Protein AF-A0A834XDP0-F1 (afdb_monomer_lite)

Secondary structure (DSSP, 8-state):
------------------TT-----------TTTS-TTT-TTSSS---SS--HHHHHHHHHHHHHTT----SSS-EEEE-S--SGGGTHHHHHHHHHHHTTSS-EEEE----

Organism: NCBI:txid362788

Radius of gyration: 22.38 Å; chains: 1; bounding box: 66×44×53 Å

pLDDT: mean 76.08, std 19.33, range [33.53, 93.62]

Sequence (112 aa):
MGIGVGLLKVDLLKYECKCDALVGITNNGIDVSEWDPSSDEHIACHYSADDLAGKVQCKISLQKELGLPIRPDCPLIGFFGRLDYQKGIDLIRLAVPELLEDDVQFVRNRVW

Structure (mmCIF, N/CA/C/O backbone):
data_AF-A0A834XDP0-F1
#
_entry.id   AF-A0A834XDP0-F1
#
loop_
_atom_site.group_PDB
_atom_site.id
_atom_site.type_symbol
_atom_site.label_atom_id
_atom_site.label_alt_id
_atom_site.label_comp_id
_atom_site.label_asym_id
_atom_site.label_entity_id
_atom_site.label_seq_id
_atom_site.pdbx_PDB_ins_code
_atom_site.Cartn_x
_atom_site.Cartn_y
_atom_site.Cartn_z
_atom_site.occupancy
_atom_site.B_iso_or_equiv
_atom_site.auth_seq_id
_atom_site.auth_comp_id
_atom_site.auth_asym_id
_atom_site.auth_atom_id
_atom_site.pdbx_PDB_model_num
ATOM 1 N N . MET A 1 1 ? 51.626 -26.465 -7.623 1.00 38.31 1 MET A N 1
ATOM 2 C CA . MET A 1 1 ? 51.934 -25.021 -7.566 1.00 38.31 1 MET A CA 1
ATOM 3 C C . MET A 1 1 ? 51.688 -24.463 -8.958 1.00 38.31 1 MET A C 1
ATOM 5 O O . MET A 1 1 ? 52.380 -24.867 -9.877 1.00 38.31 1 MET A O 1
ATOM 9 N N . GLY A 1 2 ? 50.622 -23.680 -9.129 1.00 37.69 2 GLY A N 1
ATOM 10 C CA . GLY A 1 2 ? 50.137 -23.220 -10.435 1.00 37.69 2 GLY A CA 1
ATOM 11 C C . GLY A 1 2 ? 48.612 -23.151 -10.440 1.00 37.69 2 GLY A C 1
ATOM 12 O O . GLY A 1 2 ? 47.942 -24.073 -10.882 1.00 37.69 2 GLY A O 1
ATOM 13 N N . ILE A 1 3 ? 48.087 -22.092 -9.833 1.00 34.88 3 ILE A N 1
ATOM 14 C CA . ILE A 1 3 ? 46.667 -21.744 -9.742 1.00 34.88 3 ILE A CA 1
ATOM 15 C C . ILE A 1 3 ? 46.105 -21.443 -11.139 1.00 34.88 3 ILE A C 1
ATOM 17 O O . ILE A 1 3 ? 46.554 -20.516 -11.808 1.00 34.88 3 ILE A O 1
ATOM 21 N N . GLY A 1 4 ? 45.129 -22.239 -11.579 1.00 34.41 4 GLY A N 1
ATOM 22 C CA . GLY A 1 4 ? 44.341 -21.967 -12.777 1.00 34.41 4 GLY A CA 1
ATOM 23 C C . GLY A 1 4 ? 43.313 -20.883 -12.479 1.00 34.41 4 GLY A C 1
ATOM 24 O O . GLY A 1 4 ? 42.347 -21.127 -11.762 1.00 34.41 4 GLY A O 1
ATOM 25 N N . VAL A 1 5 ? 43.520 -19.683 -13.019 1.00 36.78 5 VAL A N 1
ATOM 26 C CA . VAL A 1 5 ? 42.523 -18.609 -12.979 1.00 36.78 5 VAL A CA 1
ATOM 27 C C . VAL A 1 5 ? 41.655 -18.754 -14.226 1.00 36.78 5 VAL A C 1
ATOM 29 O O . VAL A 1 5 ? 41.986 -18.255 -15.300 1.00 36.78 5 VAL A O 1
ATOM 32 N N . GLY A 1 6 ? 40.567 -19.512 -14.099 1.00 33.53 6 GLY A N 1
ATOM 33 C CA . GLY A 1 6 ? 39.512 -19.550 -15.104 1.00 33.53 6 GLY A CA 1
ATOM 34 C C . GLY A 1 6 ? 38.768 -18.219 -15.097 1.00 33.53 6 GLY A C 1
ATOM 35 O O . GLY A 1 6 ? 37.987 -17.957 -14.187 1.00 33.53 6 GLY A O 1
ATOM 36 N N . LEU A 1 7 ? 39.010 -17.370 -16.098 1.00 34.66 7 LEU A N 1
ATOM 37 C CA . LEU A 1 7 ? 38.124 -16.247 -16.391 1.00 34.66 7 LEU A CA 1
ATOM 38 C C . LEU A 1 7 ? 36.788 -16.815 -16.884 1.00 34.66 7 LEU A C 1
ATOM 40 O O . LEU A 1 7 ? 36.650 -17.192 -18.048 1.00 34.66 7 LEU A O 1
ATOM 44 N N . LEU A 1 8 ? 35.803 -16.880 -15.988 1.00 34.50 8 LEU A N 1
ATOM 45 C CA . LEU A 1 8 ? 34.401 -17.000 -16.365 1.00 34.50 8 LEU A CA 1
ATOM 46 C C . LEU A 1 8 ? 34.043 -15.745 -17.169 1.00 34.50 8 LEU A C 1
ATOM 48 O O . LEU A 1 8 ? 33.957 -14.641 -16.631 1.00 34.50 8 LEU A O 1
ATOM 52 N N . LYS A 1 9 ? 33.898 -15.917 -18.486 1.00 34.91 9 LYS A N 1
ATOM 53 C CA . LYS A 1 9 ? 33.264 -14.940 -19.370 1.00 34.91 9 LYS A CA 1
ATOM 54 C C . LYS A 1 9 ? 31.865 -14.669 -18.824 1.00 34.91 9 LYS A C 1
ATOM 56 O O . LYS A 1 9 ? 30.991 -15.524 -18.898 1.00 34.91 9 LYS A O 1
ATOM 61 N N . VAL A 1 10 ? 31.670 -13.477 -18.274 1.00 39.34 10 VAL A N 1
ATOM 62 C CA . VAL A 1 10 ? 30.346 -12.873 -18.184 1.00 39.34 10 VAL A CA 1
ATOM 63 C C . VAL A 1 10 ? 29.948 -12.599 -19.629 1.00 39.34 10 VAL A C 1
ATOM 65 O O . VAL A 1 10 ? 30.511 -11.703 -20.262 1.00 39.34 10 VAL A O 1
ATOM 68 N N . ASP A 1 11 ? 29.054 -13.417 -20.180 1.00 34.59 11 ASP A N 1
ATOM 69 C CA . ASP A 1 11 ? 28.407 -13.129 -21.456 1.00 34.59 11 ASP A CA 1
ATOM 70 C C . ASP A 1 11 ? 27.546 -11.875 -21.264 1.00 34.59 11 ASP A C 1
ATOM 72 O O . ASP A 1 11 ? 26.368 -11.927 -20.916 1.00 34.59 11 ASP A O 1
ATOM 76 N N . LEU A 1 12 ? 28.175 -10.709 -21.452 1.00 39.75 12 LEU A N 1
ATOM 77 C CA . LEU A 1 12 ? 27.467 -9.477 -21.750 1.00 39.75 12 LEU A CA 1
ATOM 78 C C . LEU A 1 12 ? 26.656 -9.745 -23.016 1.00 39.75 12 LEU A C 1
ATOM 80 O O . LEU A 1 12 ? 27.225 -9.920 -24.096 1.00 39.75 12 LEU A O 1
ATOM 84 N N . LEU A 1 13 ? 25.333 -9.766 -22.861 1.00 40.66 13 LEU A N 1
ATOM 85 C CA . LEU A 1 13 ? 24.364 -9.694 -23.946 1.00 40.66 13 LEU A CA 1
ATOM 86 C C . LEU A 1 13 ? 24.798 -8.589 -24.917 1.00 40.66 13 LEU A C 1
ATOM 88 O O . LEU A 1 13 ? 24.638 -7.397 -24.652 1.00 40.66 13 LEU A O 1
ATOM 92 N N . LYS A 1 14 ? 25.388 -8.992 -26.044 1.00 40.19 14 LYS A N 1
ATOM 93 C CA . LYS A 1 14 ? 25.649 -8.105 -27.171 1.00 40.19 14 LYS A CA 1
ATOM 94 C C . LYS A 1 14 ? 24.304 -7.780 -27.799 1.00 40.19 14 LYS A C 1
ATOM 96 O O . LYS A 1 14 ? 23.763 -8.567 -28.568 1.00 40.19 14 LYS A O 1
ATOM 101 N N . TYR A 1 15 ? 23.764 -6.625 -27.443 1.00 43.47 15 TYR A N 1
ATOM 102 C CA . TYR A 1 15 ? 22.636 -6.043 -28.147 1.00 43.47 15 TYR A CA 1
ATOM 103 C C . TYR A 1 15 ? 23.173 -5.409 -29.438 1.00 43.47 15 TYR A C 1
ATOM 105 O O . TYR A 1 15 ? 23.735 -4.315 -29.421 1.00 43.47 15 TYR A O 1
ATOM 113 N N . GLU A 1 16 ? 23.071 -6.122 -30.560 1.00 44.78 16 GLU A N 1
ATOM 114 C CA . GLU A 1 16 ? 23.253 -5.511 -31.877 1.00 44.78 16 GLU A CA 1
ATOM 115 C C . GLU A 1 16 ? 22.044 -4.612 -32.157 1.00 44.78 16 GLU A C 1
ATOM 117 O O . GLU A 1 16 ? 20.931 -5.077 -32.402 1.00 44.78 16 GLU A O 1
ATOM 122 N N . CYS A 1 17 ? 22.257 -3.298 -32.079 1.00 40.12 17 CYS A N 1
ATOM 123 C CA . CYS A 1 17 ? 21.252 -2.300 -32.418 1.00 40.12 17 CYS A CA 1
ATOM 124 C C . CYS A 1 17 ? 21.100 -2.245 -33.945 1.00 40.12 17 CYS A C 1
ATOM 126 O O . CYS A 1 17 ? 21.850 -1.555 -34.637 1.00 40.12 17 CYS A O 1
ATOM 128 N N . LYS A 1 18 ? 20.142 -3.009 -34.478 1.00 44.69 18 LYS A N 1
ATOM 129 C CA . LYS A 1 18 ? 19.647 -2.827 -35.844 1.00 44.69 18 LYS A CA 1
ATOM 130 C C . LYS A 1 18 ? 18.656 -1.662 -35.813 1.00 44.69 18 LYS A C 1
ATOM 132 O O . LYS A 1 18 ? 17.683 -1.701 -35.062 1.00 44.69 18 LYS A O 1
ATOM 137 N N . CYS A 1 19 ? 18.961 -0.612 -36.569 1.00 56.28 19 CYS A N 1
ATOM 138 C CA . CYS A 1 19 ? 18.189 0.625 -36.641 1.00 56.28 19 CYS A CA 1
ATOM 139 C C . CYS A 1 19 ? 16.694 0.323 -36.893 1.00 56.28 19 CYS A C 1
ATOM 141 O O . CYS A 1 19 ? 16.384 -0.462 -37.786 1.00 56.28 19 CYS A O 1
ATOM 143 N N . ASP A 1 20 ? 15.822 0.935 -36.081 1.00 56.28 20 ASP A N 1
ATOM 144 C CA . ASP A 1 20 ? 14.340 0.949 -36.114 1.00 56.28 20 ASP A CA 1
ATOM 145 C C . ASP A 1 20 ? 13.541 -0.039 -35.237 1.00 56.28 20 ASP A C 1
ATOM 147 O O . ASP A 1 20 ? 12.312 -0.024 -35.283 1.00 56.28 20 ASP A O 1
ATOM 151 N N . ALA A 1 21 ? 14.164 -0.819 -34.347 1.00 62.81 21 ALA A N 1
ATOM 152 C CA . ALA A 1 21 ? 13.417 -1.614 -33.360 1.00 62.81 21 ALA A CA 1
ATOM 153 C C . ALA A 1 21 ? 13.592 -1.077 -31.928 1.00 62.81 21 ALA A C 1
ATOM 155 O O . ALA A 1 21 ? 14.515 -1.460 -31.208 1.00 62.81 21 ALA A O 1
ATOM 156 N N . LEU A 1 22 ? 12.676 -0.203 -31.492 1.00 68.12 22 LEU A N 1
ATOM 157 C CA . LEU A 1 22 ? 12.476 0.083 -30.068 1.00 68.12 22 LEU A CA 1
ATOM 158 C C . LEU A 1 22 ? 11.889 -1.168 -29.404 1.00 68.12 22 LEU A C 1
ATOM 160 O O . LEU A 1 22 ? 10.747 -1.537 -29.669 1.00 68.12 22 LEU A O 1
ATOM 164 N N . VAL A 1 23 ? 12.658 -1.813 -28.529 1.00 70.81 23 VAL A N 1
ATOM 165 C CA . VAL A 1 23 ? 12.165 -2.901 -27.677 1.00 70.81 23 VAL A CA 1
ATOM 166 C C . VAL A 1 23 ? 12.098 -2.368 -26.253 1.00 70.81 23 VAL A C 1
ATOM 168 O O . VAL A 1 23 ? 13.114 -1.976 -25.680 1.00 70.81 23 VAL A O 1
ATOM 171 N N . GLY A 1 24 ? 10.891 -2.299 -25.696 1.00 69.38 24 GLY A N 1
ATOM 172 C CA . GLY A 1 24 ? 10.694 -1.915 -24.302 1.00 69.38 24 GLY A CA 1
ATOM 173 C C . GLY A 1 24 ? 11.266 -2.973 -23.359 1.00 69.38 24 GLY A C 1
ATOM 174 O O . GLY A 1 24 ? 11.198 -4.173 -23.635 1.00 69.38 24 GLY A O 1
ATOM 175 N N . ILE A 1 25 ? 11.805 -2.543 -22.218 1.00 70.19 25 ILE A N 1
ATOM 176 C CA . ILE A 1 25 ? 12.168 -3.465 -21.138 1.00 70.19 25 ILE A CA 1
ATOM 177 C C . ILE A 1 25 ? 10.865 -4.093 -20.638 1.00 70.19 25 ILE A C 1
ATOM 179 O O . ILE A 1 25 ? 10.080 -3.449 -19.951 1.00 70.19 25 ILE A O 1
ATOM 183 N N . THR A 1 26 ? 10.617 -5.339 -21.034 1.00 57.53 26 THR A N 1
ATOM 184 C CA . THR A 1 26 ? 9.335 -6.023 -20.792 1.00 57.53 26 THR A CA 1
ATOM 185 C C . THR A 1 26 ? 9.365 -6.854 -19.499 1.00 57.53 26 THR A C 1
ATOM 187 O O . THR A 1 26 ? 8.343 -7.382 -19.085 1.00 57.53 26 THR A O 1
ATOM 190 N N . ASN A 1 27 ? 10.523 -6.971 -18.832 1.00 49.41 27 ASN A N 1
ATOM 191 C CA . ASN A 1 27 ? 10.780 -8.077 -17.906 1.00 49.41 27 ASN A CA 1
ATOM 192 C C . ASN A 1 27 ? 11.416 -7.674 -16.565 1.00 49.41 27 ASN A C 1
ATOM 194 O O . ASN A 1 27 ? 12.403 -8.268 -16.138 1.00 49.41 27 ASN A O 1
ATOM 198 N N . ASN A 1 28 ? 10.824 -6.711 -15.860 1.00 63.09 28 ASN A N 1
ATOM 199 C CA . ASN A 1 28 ? 11.014 -6.649 -14.408 1.00 63.09 28 ASN A CA 1
ATOM 200 C C . ASN A 1 28 ? 10.009 -7.617 -13.771 1.00 63.09 28 ASN A C 1
ATOM 202 O O . ASN A 1 28 ? 8.956 -7.203 -13.294 1.00 63.09 28 ASN A O 1
ATOM 206 N N . GLY A 1 29 ? 10.297 -8.917 -13.864 1.00 69.81 29 GLY A N 1
ATOM 207 C CA . GLY A 1 29 ? 9.532 -9.935 -13.148 1.00 69.81 29 GLY A CA 1
ATOM 208 C C . GLY A 1 29 ? 9.712 -9.766 -11.639 1.00 69.81 29 GLY A C 1
ATOM 209 O O . GLY A 1 29 ? 10.783 -9.359 -11.187 1.00 69.81 29 GLY A O 1
ATOM 210 N N . ILE A 1 30 ? 8.666 -10.066 -10.876 1.00 81.56 30 ILE A N 1
ATOM 211 C CA . ILE A 1 30 ? 8.748 -10.221 -9.421 1.00 81.56 30 ILE A CA 1
ATOM 212 C C . ILE A 1 30 ? 8.870 -11.706 -9.086 1.00 81.56 30 ILE A C 1
ATOM 214 O O . ILE A 1 30 ? 8.341 -12.550 -9.815 1.00 81.56 30 ILE A O 1
ATOM 218 N N . ASP A 1 31 ? 9.568 -12.025 -8.001 1.00 84.62 31 ASP A N 1
ATOM 219 C CA . ASP A 1 31 ? 9.603 -13.390 -7.491 1.00 84.62 31 ASP A CA 1
ATOM 220 C C . ASP A 1 31 ? 8.276 -13.694 -6.788 1.00 84.62 31 ASP A C 1
ATOM 222 O O . ASP A 1 31 ? 8.000 -13.206 -5.698 1.00 84.62 31 ASP A O 1
ATOM 226 N N . VAL A 1 32 ? 7.427 -14.490 -7.429 1.00 83.25 32 VAL A N 1
ATOM 227 C CA . VAL A 1 32 ? 6.115 -14.856 -6.880 1.00 83.25 32 VAL A CA 1
ATOM 228 C C . VAL A 1 32 ? 6.204 -15.801 -5.686 1.00 83.25 32 VAL A C 1
ATOM 230 O O . VAL A 1 32 ? 5.209 -15.962 -5.000 1.00 83.25 32 VAL A O 1
ATOM 233 N N . SER A 1 33 ? 7.352 -16.439 -5.442 1.00 82.75 33 SER A N 1
ATOM 234 C CA . SER A 1 33 ? 7.544 -17.270 -4.249 1.00 82.75 33 SER A CA 1
ATOM 235 C C . SER A 1 33 ? 7.877 -16.432 -3.017 1.00 82.75 33 SER A C 1
ATOM 237 O O . SER A 1 33 ? 7.480 -16.784 -1.911 1.00 82.75 33 SER A O 1
ATOM 239 N N . GLU A 1 34 ? 8.562 -15.306 -3.219 1.00 84.50 34 GLU A N 1
ATOM 240 C CA . GLU A 1 34 ? 8.844 -14.328 -2.167 1.00 84.50 34 GLU A CA 1
ATOM 241 C C . GLU A 1 34 ? 7.641 -13.401 -1.931 1.00 84.50 34 GLU A C 1
ATOM 243 O O . GLU A 1 34 ? 7.317 -13.080 -0.793 1.00 84.50 34 GLU A O 1
ATOM 248 N N . TRP A 1 35 ? 6.944 -12.997 -2.998 1.00 82.94 35 TRP A N 1
ATOM 249 C CA . TRP A 1 35 ? 5.849 -12.024 -2.956 1.00 82.94 35 TRP A CA 1
ATOM 250 C C . TRP A 1 35 ? 4.468 -12.685 -3.097 1.00 82.94 35 TRP A C 1
ATOM 252 O O . TRP A 1 35 ? 3.677 -12.294 -3.960 1.00 82.94 35 TRP A O 1
ATOM 262 N N . ASP A 1 36 ? 4.172 -13.673 -2.244 1.00 88.25 36 ASP A N 1
ATOM 263 C CA . ASP A 1 36 ? 2.862 -14.340 -2.183 1.00 88.25 36 ASP A CA 1
ATOM 264 C C . ASP A 1 36 ? 2.107 -14.039 -0.873 1.00 88.25 36 ASP A C 1
ATOM 266 O O . ASP A 1 36 ? 2.427 -14.614 0.168 1.00 88.25 36 ASP A O 1
ATOM 270 N N . PRO A 1 37 ? 1.027 -13.235 -0.907 1.00 89.44 37 PRO A N 1
ATOM 271 C CA . PRO A 1 37 ? 0.198 -12.962 0.267 1.00 89.44 37 PRO A CA 1
ATOM 272 C C . PRO A 1 37 ? -0.443 -14.194 0.919 1.00 89.44 37 PRO A C 1
ATOM 274 O O . PRO A 1 37 ? -0.971 -14.092 2.028 1.00 89.44 37 PRO A O 1
ATOM 277 N N . SER A 1 38 ? -0.455 -15.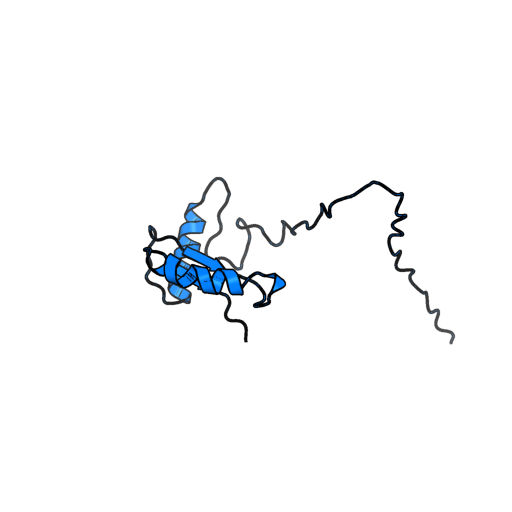341 0.238 1.00 90.12 38 SER A N 1
ATOM 278 C CA . SER A 1 38 ? -1.003 -16.587 0.767 1.00 90.12 38 SER A CA 1
ATOM 279 C C . SER A 1 38 ? -0.027 -17.340 1.680 1.00 90.12 38 SER A C 1
ATOM 281 O O . SER A 1 38 ? -0.467 -18.165 2.487 1.00 90.12 38 SER A O 1
ATOM 283 N N . SER A 1 39 ? 1.273 -17.041 1.592 1.00 88.69 39 SER A N 1
ATOM 284 C CA . SER A 1 39 ? 2.341 -17.702 2.353 1.00 88.69 39 SER A CA 1
ATOM 285 C C . SER A 1 39 ? 3.376 -16.752 2.965 1.00 88.69 39 SER A C 1
ATOM 287 O O . SER A 1 39 ? 4.320 -17.225 3.589 1.00 88.69 39 SER A O 1
ATOM 289 N N . ASP A 1 40 ? 3.226 -15.441 2.781 1.00 90.50 40 ASP A N 1
ATOM 290 C CA . ASP A 1 40 ? 4.148 -14.423 3.287 1.00 90.50 40 ASP A CA 1
ATOM 291 C C . ASP A 1 40 ? 4.152 -14.377 4.829 1.00 90.50 40 ASP A C 1
ATOM 293 O O . ASP A 1 40 ? 3.159 -14.032 5.469 1.00 90.50 40 ASP A O 1
ATOM 297 N N . GLU A 1 41 ? 5.295 -14.706 5.436 1.00 89.81 41 GLU A N 1
ATOM 298 C CA . GLU A 1 41 ? 5.488 -14.706 6.893 1.00 89.81 41 GLU A CA 1
ATOM 299 C C . GLU A 1 41 ? 5.613 -13.290 7.491 1.00 89.81 41 GLU A C 1
ATOM 301 O O . GLU A 1 41 ? 5.558 -13.119 8.712 1.00 89.81 41 GLU A O 1
ATOM 306 N N . HIS A 1 42 ? 5.801 -12.259 6.662 1.00 88.75 42 HIS A N 1
ATOM 307 C CA . HIS A 1 42 ? 5.975 -10.873 7.099 1.00 88.75 42 HIS A CA 1
ATOM 308 C C . HIS A 1 42 ? 4.653 -10.123 7.289 1.00 88.75 42 HIS A C 1
ATOM 310 O O . HIS A 1 42 ? 4.648 -9.023 7.851 1.00 88.75 42 HIS A O 1
ATOM 316 N N . ILE A 1 43 ? 3.528 -10.691 6.851 1.00 90.56 43 ILE A N 1
ATOM 317 C CA . ILE A 1 43 ? 2.201 -10.098 7.029 1.00 90.56 43 ILE A CA 1
ATOM 318 C C . ILE A 1 43 ? 1.454 -10.741 8.198 1.00 90.56 43 ILE A C 1
ATOM 320 O O . ILE A 1 43 ? 1.594 -11.918 8.505 1.00 90.56 43 ILE A O 1
ATOM 324 N N . ALA A 1 44 ? 0.608 -9.953 8.861 1.00 90.69 44 ALA A N 1
ATOM 325 C CA . ALA A 1 44 ? -0.103 -10.412 10.054 1.00 90.69 44 ALA A CA 1
ATOM 326 C C . ALA A 1 44 ? -1.114 -11.540 9.772 1.0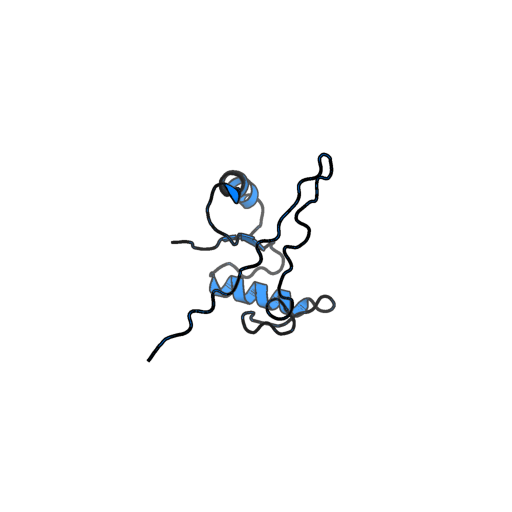0 90.69 44 ALA A C 1
ATOM 328 O O . ALA A 1 44 ? -1.412 -12.337 10.661 1.00 90.69 44 ALA A O 1
ATOM 329 N N . CYS A 1 45 ? -1.692 -11.573 8.569 1.00 92.25 45 CYS A N 1
ATOM 330 C CA . CYS A 1 45 ? -2.679 -12.558 8.140 1.00 92.25 45 CYS A CA 1
ATOM 331 C C . CYS A 1 45 ? -2.532 -12.828 6.644 1.00 92.25 45 CYS A C 1
ATOM 333 O O . CYS A 1 45 ? -2.444 -11.893 5.847 1.00 92.25 45 CYS A O 1
ATOM 335 N N . HIS A 1 46 ? -2.593 -14.097 6.261 1.00 93.62 46 HIS A N 1
ATOM 336 C CA . HIS A 1 46 ? -2.528 -14.485 4.860 1.00 93.62 46 HIS A CA 1
ATOM 337 C C . HIS A 1 46 ? -3.861 -14.191 4.166 1.00 93.62 46 HIS A C 1
ATOM 339 O O . HIS A 1 46 ? -4.927 -14.226 4.790 1.00 93.62 46 HIS A O 1
ATOM 345 N N . TYR A 1 47 ? -3.804 -13.877 2.877 1.00 93.12 47 TYR A N 1
ATOM 346 C CA . TYR A 1 47 ? -4.986 -13.618 2.059 1.00 93.12 47 TYR A CA 1
ATOM 347 C C . TYR A 1 47 ? -4.750 -14.040 0.610 1.00 93.12 47 TYR A C 1
ATOM 349 O O . TYR A 1 47 ? -3.623 -14.286 0.193 1.00 93.12 47 TYR A O 1
ATOM 357 N N . SER A 1 48 ? -5.824 -14.134 -0.166 1.00 91.25 48 SER A N 1
ATOM 358 C CA . SER A 1 48 ? -5.763 -14.511 -1.580 1.00 91.25 48 SER A CA 1
ATOM 359 C C . SER A 1 48 ? -6.625 -13.577 -2.427 1.00 91.25 48 SER A C 1
ATOM 361 O O . SER A 1 48 ? -7.310 -12.697 -1.903 1.00 91.25 48 SER A O 1
ATOM 363 N N . ALA A 1 49 ? -6.587 -13.742 -3.750 1.00 90.50 49 ALA A N 1
ATOM 364 C CA . ALA A 1 49 ? -7.460 -12.986 -4.647 1.00 90.50 49 ALA A CA 1
ATOM 365 C C . ALA A 1 49 ? -8.952 -13.289 -4.406 1.00 90.50 49 ALA A C 1
ATOM 367 O O . ALA A 1 49 ? -9.786 -12.404 -4.589 1.00 90.50 49 ALA A O 1
ATOM 368 N N . ASP A 1 50 ? -9.267 -14.509 -3.961 1.00 92.12 50 ASP A N 1
ATOM 369 C CA . ASP A 1 50 ? -10.634 -14.965 -3.697 1.00 92.12 50 ASP A CA 1
ATOM 370 C C . ASP A 1 50 ? -11.120 -14.607 -2.282 1.00 92.12 50 ASP A C 1
ATOM 372 O O . ASP A 1 50 ? -12.320 -14.430 -2.068 1.00 92.12 50 ASP A O 1
ATOM 376 N N . ASP A 1 51 ? -10.201 -14.458 -1.318 1.00 91.06 51 ASP A N 1
ATOM 377 C CA . ASP A 1 51 ? -10.511 -14.066 0.060 1.00 91.06 51 ASP A CA 1
ATOM 378 C C . ASP A 1 51 ? -9.623 -12.914 0.551 1.00 91.06 51 ASP A C 1
ATOM 380 O O . ASP A 1 51 ? -8.449 -13.085 0.889 1.00 91.06 51 ASP A O 1
ATOM 384 N N . LEU A 1 52 ? -10.231 -11.729 0.644 1.00 90.75 52 LEU A N 1
ATOM 385 C CA . LEU A 1 52 ? -9.597 -10.493 1.102 1.00 90.75 52 LEU A CA 1
ATOM 386 C C . LEU A 1 52 ? -9.785 -10.226 2.604 1.00 90.75 52 LEU A C 1
ATOM 388 O O . LEU A 1 52 ? -9.334 -9.184 3.089 1.00 90.75 52 LEU A O 1
ATOM 392 N N . ALA A 1 53 ? -10.421 -11.124 3.366 1.00 90.44 53 ALA A N 1
ATOM 393 C CA . ALA A 1 53 ? -10.634 -10.923 4.800 1.00 90.44 53 ALA A CA 1
ATOM 394 C C . ALA A 1 53 ? -9.306 -10.738 5.559 1.00 90.44 53 ALA A C 1
ATOM 396 O O . ALA A 1 53 ? -9.188 -9.843 6.403 1.00 90.44 53 ALA A O 1
ATOM 397 N N . GLY A 1 54 ? -8.273 -11.509 5.195 1.00 89.62 54 GLY A N 1
ATOM 398 C CA . GLY A 1 54 ? -6.926 -11.374 5.762 1.00 89.62 54 GLY A CA 1
ATOM 399 C C . GLY A 1 54 ? -6.288 -10.007 5.485 1.00 89.62 54 GLY A C 1
ATOM 400 O O . GLY A 1 54 ? -5.639 -9.437 6.362 1.00 89.62 54 GLY A O 1
ATOM 401 N N . LYS A 1 55 ? -6.574 -9.390 4.330 1.00 90.38 55 LYS A N 1
ATOM 402 C CA . LYS A 1 55 ? -6.079 -8.046 3.984 1.00 90.38 55 LYS A CA 1
ATOM 403 C C . LYS A 1 55 ? -6.612 -6.970 4.934 1.00 90.38 55 LYS A C 1
ATOM 405 O O . LYS A 1 55 ? -5.886 -6.036 5.280 1.00 90.38 55 LYS A O 1
ATOM 410 N N . VAL A 1 56 ? -7.859 -7.105 5.393 1.00 90.81 56 VAL A N 1
ATOM 411 C CA . VAL A 1 56 ? -8.449 -6.195 6.391 1.00 90.81 56 VAL A CA 1
ATOM 412 C C . VAL A 1 56 ? -7.721 -6.323 7.731 1.00 90.81 56 VAL A C 1
ATOM 414 O O . VAL A 1 56 ? -7.416 -5.309 8.359 1.00 90.81 56 VAL A O 1
ATOM 417 N N . GLN A 1 57 ? -7.371 -7.543 8.143 1.00 90.94 57 GLN A N 1
ATOM 418 C CA . GLN A 1 57 ? -6.597 -7.763 9.368 1.00 90.94 57 GLN A CA 1
ATOM 419 C C . GLN A 1 57 ? -5.178 -7.195 9.261 1.00 90.94 57 GLN A C 1
ATOM 421 O O . GLN A 1 57 ? -4.722 -6.525 10.189 1.00 90.94 57 GLN A O 1
ATOM 426 N N . CYS A 1 58 ? -4.518 -7.349 8.110 1.00 92.38 58 CYS A N 1
ATOM 427 C CA . CYS A 1 58 ? -3.221 -6.721 7.847 1.00 92.38 58 CYS A CA 1
ATOM 428 C C . CYS A 1 58 ? -3.291 -5.193 7.951 1.00 92.38 58 CYS A C 1
ATOM 430 O O . CYS A 1 58 ? -2.435 -4.583 8.591 1.00 92.38 58 CYS A O 1
ATOM 432 N N . LYS A 1 59 ? -4.346 -4.568 7.408 1.00 91.00 59 LYS A N 1
ATOM 433 C CA . LYS A 1 59 ? -4.581 -3.122 7.553 1.00 91.00 59 LYS A CA 1
ATOM 434 C C . LYS A 1 59 ? -4.716 -2.712 9.022 1.00 91.00 59 LYS A C 1
ATOM 436 O O . LYS A 1 59 ? -4.088 -1.743 9.441 1.00 91.00 59 LYS A O 1
ATOM 441 N N . ILE A 1 60 ? -5.507 -3.447 9.806 1.00 91.56 60 ILE A N 1
ATOM 442 C CA . ILE A 1 60 ? -5.704 -3.173 11.238 1.00 91.56 60 ILE A CA 1
ATOM 443 C C . ILE A 1 60 ? -4.386 -3.325 12.006 1.00 91.56 60 ILE A C 1
ATOM 445 O O . ILE A 1 60 ? -4.076 -2.494 12.859 1.00 91.56 60 ILE A O 1
ATOM 449 N N . SER A 1 61 ? -3.608 -4.370 11.711 1.00 91.69 61 SER A N 1
ATOM 450 C CA . SER A 1 61 ? -2.304 -4.600 12.337 1.00 91.69 61 SER A CA 1
ATOM 451 C C . SER A 1 61 ? -1.335 -3.456 12.043 1.00 91.69 61 SER A C 1
ATOM 453 O O . SER A 1 61 ? -0.729 -2.918 12.966 1.00 91.69 61 SER A O 1
ATOM 455 N N . LEU A 1 62 ? -1.268 -3.008 10.787 1.00 91.38 62 LEU A N 1
ATOM 456 C CA . LEU A 1 62 ? -0.426 -1.883 10.382 1.00 91.38 62 LEU A CA 1
ATOM 457 C C . LEU A 1 62 ? -0.857 -0.568 11.048 1.00 91.38 62 LEU A C 1
ATOM 459 O O . LEU A 1 62 ? -0.018 0.193 11.527 1.00 91.38 62 LEU A O 1
ATOM 463 N N . GLN A 1 63 ? -2.166 -0.299 11.122 1.00 91.75 63 GLN A N 1
ATOM 464 C CA . GLN A 1 63 ? -2.689 0.874 11.831 1.00 91.75 63 GLN A CA 1
ATOM 465 C C . GLN A 1 63 ? -2.298 0.843 13.316 1.00 91.75 63 GLN A C 1
ATOM 467 O O . GLN A 1 63 ? -1.882 1.868 13.850 1.00 91.75 63 GLN A O 1
ATOM 472 N N . LYS A 1 64 ? -2.360 -0.326 13.968 1.00 91.25 64 LYS A N 1
ATOM 473 C CA . LYS A 1 64 ? -1.920 -0.499 15.363 1.00 91.25 64 LYS A CA 1
ATOM 474 C C . LYS A 1 64 ? -0.424 -0.254 15.536 1.00 91.25 64 LYS A C 1
ATOM 476 O O . LYS A 1 64 ? -0.042 0.464 16.454 1.00 91.25 64 LYS A O 1
ATOM 481 N N . GLU A 1 65 ? 0.404 -0.825 14.667 1.00 90.00 65 GLU A N 1
ATOM 482 C CA . GLU A 1 65 ? 1.864 -0.697 14.733 1.00 90.00 65 GLU A CA 1
ATOM 483 C C . GLU A 1 65 ? 2.322 0.758 14.562 1.00 90.00 65 GLU A C 1
ATOM 485 O O . GLU A 1 65 ? 3.205 1.232 15.274 1.00 90.00 65 GLU A O 1
ATOM 490 N N . LEU A 1 66 ? 1.668 1.497 13.662 1.00 88.69 66 LEU A N 1
ATOM 491 C CA . LEU A 1 66 ? 1.969 2.903 13.391 1.00 88.69 66 LEU A CA 1
ATOM 492 C C . LEU A 1 66 ? 1.251 3.885 14.334 1.00 88.69 66 LEU A C 1
ATOM 494 O O . LEU A 1 66 ? 1.467 5.092 14.225 1.00 88.69 66 LEU A O 1
ATOM 498 N N . GLY A 1 67 ? 0.399 3.397 15.243 1.00 89.38 67 GLY A N 1
ATOM 499 C CA . GLY A 1 67 ? -0.390 4.233 16.154 1.00 89.38 67 GLY A CA 1
ATOM 500 C C . GLY A 1 67 ? -1.479 5.066 15.462 1.00 89.38 67 GLY A C 1
ATOM 501 O O . GLY A 1 67 ? -1.890 6.100 15.984 1.00 89.38 67 GLY A O 1
ATOM 502 N N . LEU A 1 68 ? -1.935 4.641 14.283 1.00 89.50 68 LEU A N 1
ATOM 503 C CA . LEU A 1 68 ? -3.022 5.276 13.540 1.00 89.50 68 LEU A CA 1
ATOM 504 C C . LEU A 1 68 ? -4.392 4.853 14.095 1.00 89.50 68 LEU A C 1
ATOM 506 O O . LEU A 1 68 ? -4.544 3.736 14.600 1.00 89.50 68 LEU A O 1
ATOM 510 N N . PRO A 1 69 ? -5.431 5.699 13.962 1.00 90.44 69 PRO A N 1
ATOM 511 C CA . PRO A 1 69 ? -6.776 5.307 14.350 1.00 90.44 69 PRO A CA 1
ATOM 512 C C . PRO A 1 69 ? -7.248 4.136 13.482 1.00 90.44 69 PRO A C 1
ATOM 514 O O . PRO A 1 69 ? -7.213 4.201 12.249 1.00 90.44 69 PRO A O 1
ATOM 517 N N . ILE A 1 70 ? -7.698 3.067 14.141 1.00 90.81 70 ILE A N 1
ATOM 518 C CA . ILE A 1 70 ? -8.178 1.850 13.484 1.00 90.81 70 ILE A CA 1
ATOM 519 C C . ILE A 1 70 ? -9.518 2.165 12.829 1.00 90.81 70 ILE A C 1
ATOM 521 O O . ILE A 1 70 ? -10.549 2.248 13.496 1.00 90.81 70 ILE A O 1
ATOM 525 N N . ARG A 1 71 ? -9.489 2.373 11.514 1.00 88.56 71 ARG A N 1
ATOM 526 C CA . ARG A 1 71 ? -10.668 2.707 10.713 1.00 88.56 71 ARG A CA 1
ATOM 527 C C . ARG A 1 71 ? -10.719 1.787 9.495 1.00 88.56 71 ARG A C 1
ATOM 529 O O . ARG A 1 71 ? -9.896 1.958 8.588 1.00 88.56 71 ARG A O 1
ATOM 536 N N . PRO A 1 72 ? -11.638 0.804 9.465 1.00 81.06 72 PRO A N 1
ATOM 537 C CA . PRO A 1 72 ? -11.759 -0.107 8.333 1.00 81.06 72 PRO A CA 1
ATOM 538 C C . PRO A 1 72 ? -12.235 0.622 7.070 1.00 81.06 72 PRO A C 1
ATOM 540 O O . PRO A 1 72 ? -11.692 0.351 6.000 1.00 81.06 72 PRO A O 1
ATOM 543 N N . ASP A 1 73 ? -13.125 1.609 7.208 1.00 85.44 73 ASP A N 1
ATOM 544 C CA . ASP A 1 73 ? -13.757 2.319 6.084 1.00 85.44 73 ASP A CA 1
ATOM 545 C C . ASP A 1 73 ? -12.876 3.423 5.469 1.00 85.44 73 ASP A C 1
ATOM 547 O O . ASP A 1 73 ? -13.040 3.785 4.309 1.00 85.44 73 ASP A O 1
ATOM 551 N N . CYS A 1 74 ? -11.902 3.938 6.224 1.00 88.00 74 CYS A N 1
ATOM 552 C CA . CYS A 1 74 ? -11.018 5.018 5.778 1.00 88.00 74 CYS A CA 1
ATOM 553 C C . CYS A 1 74 ? -9.912 4.488 4.843 1.00 88.00 74 CYS A C 1
ATOM 555 O O . CYS A 1 74 ? -9.201 3.554 5.236 1.00 88.00 74 CYS A O 1
ATOM 557 N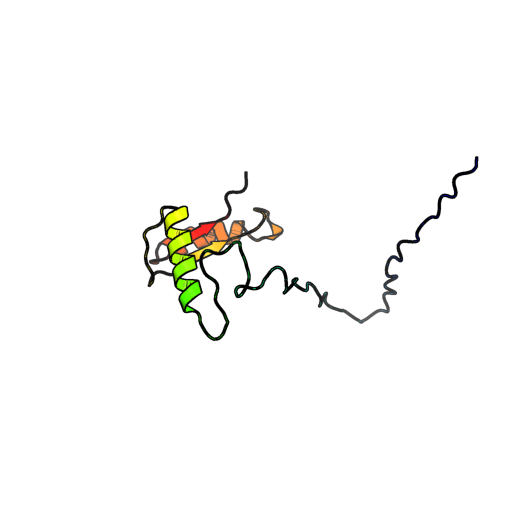 N . PRO A 1 75 ? -9.701 5.052 3.641 1.00 89.50 75 PRO A N 1
ATOM 558 C CA . PRO A 1 75 ? -8.609 4.653 2.755 1.00 89.50 75 PRO A CA 1
ATOM 559 C C . PRO A 1 75 ? -7.232 4.826 3.409 1.00 89.50 75 PRO A C 1
ATOM 561 O O . PRO A 1 75 ? -6.940 5.858 4.009 1.00 89.50 75 PRO A O 1
ATOM 564 N N . LEU A 1 76 ? -6.371 3.814 3.267 1.00 90.06 76 LEU A N 1
ATOM 565 C CA . LEU A 1 76 ? -4.981 3.847 3.723 1.00 90.06 76 LEU A CA 1
ATOM 566 C C . LEU A 1 76 ? -4.060 3.806 2.502 1.00 90.06 76 LEU A C 1
ATOM 568 O O . LEU A 1 76 ? -4.051 2.819 1.768 1.00 90.06 76 LEU A O 1
ATOM 572 N N . ILE A 1 77 ? -3.297 4.873 2.292 1.00 90.19 77 ILE A N 1
ATOM 573 C CA . ILE A 1 77 ? -2.399 5.060 1.151 1.00 90.19 77 ILE A CA 1
ATOM 574 C C . ILE A 1 77 ? -0.959 4.929 1.646 1.00 90.19 77 ILE A C 1
ATOM 576 O O . ILE A 1 77 ? -0.570 5.589 2.606 1.00 90.19 77 ILE A O 1
ATOM 580 N N . GLY A 1 78 ? -0.168 4.073 0.998 1.00 88.38 78 GLY A N 1
ATOM 581 C CA . GLY A 1 78 ? 1.216 3.791 1.375 1.00 88.38 78 GLY A CA 1
ATOM 582 C C . GLY A 1 78 ? 2.212 4.169 0.281 1.00 88.38 78 GLY A C 1
ATOM 583 O O . GLY A 1 78 ? 2.031 3.782 -0.871 1.00 88.38 78 GLY A O 1
ATOM 584 N N . PHE A 1 79 ? 3.291 4.866 0.639 1.00 86.88 79 PHE A N 1
ATOM 585 C CA . PHE A 1 79 ? 4.450 5.082 -0.227 1.00 86.88 79 PHE A CA 1
ATOM 586 C C . PHE A 1 79 ? 5.687 4.353 0.312 1.00 86.88 79 PHE A C 1
ATOM 588 O O . PHE A 1 79 ? 6.181 4.645 1.409 1.00 86.88 79 PHE A O 1
ATOM 595 N N . PHE A 1 80 ? 6.230 3.448 -0.504 1.00 83.75 80 PHE A N 1
ATOM 596 C CA . PHE A 1 80 ? 7.429 2.673 -0.197 1.00 83.75 80 PHE A CA 1
ATOM 597 C C . PHE A 1 80 ? 8.451 2.825 -1.324 1.00 83.75 80 PHE A C 1
ATOM 599 O O . PHE A 1 80 ? 8.197 2.481 -2.476 1.00 83.75 80 PHE A O 1
ATOM 606 N N . GLY A 1 81 ? 9.621 3.365 -0.991 1.00 80.62 81 GLY A N 1
ATOM 607 C CA . GLY A 1 81 ? 10.695 3.593 -1.948 1.00 80.62 81 GLY A CA 1
ATOM 608 C C . GLY A 1 81 ? 11.740 4.566 -1.421 1.00 80.62 81 GLY A C 1
ATOM 609 O O . GLY A 1 81 ? 11.600 5.128 -0.333 1.00 80.62 81 GLY A O 1
ATOM 610 N N . ARG A 1 82 ? 12.799 4.763 -2.209 1.00 78.75 82 ARG A N 1
ATOM 611 C CA . ARG A 1 82 ? 13.796 5.808 -1.957 1.00 78.75 82 ARG A CA 1
ATOM 612 C C . ARG A 1 82 ? 13.165 7.185 -2.168 1.00 78.75 82 ARG A C 1
ATOM 614 O O . ARG A 1 82 ? 12.393 7.375 -3.105 1.00 78.75 82 ARG A O 1
ATOM 621 N N . LEU A 1 83 ? 13.512 8.137 -1.303 1.00 75.06 83 LEU A N 1
ATOM 622 C CA . LEU A 1 83 ? 13.088 9.535 -1.406 1.00 75.06 83 LEU A CA 1
ATOM 623 C C . LEU A 1 83 ? 14.002 10.278 -2.389 1.00 75.06 83 LEU A C 1
ATOM 625 O O . LEU A 1 83 ? 14.745 11.177 -2.006 1.00 75.06 83 LEU A O 1
ATOM 629 N N . ASP A 1 84 ? 13.990 9.849 -3.648 1.00 78.69 84 ASP A N 1
ATOM 630 C CA . ASP A 1 84 ? 14.741 10.482 -4.727 1.00 78.69 84 ASP A CA 1
ATOM 631 C C . ASP A 1 84 ? 13.802 11.136 -5.752 1.00 78.69 84 ASP A C 1
ATOM 633 O O . ASP A 1 84 ? 12.600 10.863 -5.810 1.00 78.69 84 ASP A O 1
ATOM 637 N N . TYR A 1 85 ? 14.361 12.038 -6.558 1.00 76.31 85 TYR A N 1
ATOM 638 C CA . TYR A 1 85 ? 13.604 12.754 -7.584 1.00 76.31 85 TYR A CA 1
ATOM 639 C C . TYR A 1 85 ? 13.080 11.818 -8.686 1.00 76.31 85 TYR A C 1
ATOM 641 O O . TYR A 1 85 ? 12.019 12.061 -9.250 1.00 76.31 85 TYR A O 1
ATOM 649 N N . GLN A 1 86 ? 13.767 10.700 -8.959 1.00 77.56 86 GLN A N 1
ATOM 650 C CA . GLN A 1 86 ? 13.315 9.711 -9.948 1.00 77.56 86 GLN A CA 1
ATOM 651 C C . GLN A 1 86 ? 12.027 8.999 -9.509 1.00 77.56 86 GLN A C 1
ATOM 653 O O . GLN A 1 86 ? 11.306 8.464 -10.350 1.00 77.56 86 GLN A O 1
ATOM 658 N N . LYS A 1 87 ? 11.727 8.993 -8.206 1.00 77.94 87 LYS A N 1
ATOM 659 C CA . LYS A 1 87 ? 10.497 8.447 -7.622 1.00 77.94 87 LYS A CA 1
ATOM 660 C C . LYS A 1 87 ? 9.377 9.477 -7.455 1.00 77.94 87 LYS A C 1
ATOM 662 O O . LYS A 1 87 ? 8.317 9.110 -6.957 1.00 77.94 87 LYS A O 1
ATOM 667 N N . GLY A 1 88 ? 9.579 10.726 -7.882 1.00 80.56 88 GLY A N 1
ATOM 668 C CA . GLY A 1 88 ? 8.522 11.742 -7.898 1.00 80.56 88 GLY A CA 1
ATOM 669 C C . GLY A 1 88 ? 8.061 12.174 -6.504 1.00 80.56 88 GLY A C 1
ATOM 670 O O . GLY A 1 88 ? 6.888 12.483 -6.297 1.00 80.56 88 GLY A O 1
ATOM 671 N N . ILE A 1 89 ? 8.961 12.153 -5.512 1.00 81.62 89 ILE A N 1
ATOM 672 C CA . ILE A 1 89 ? 8.629 12.539 -4.131 1.00 81.62 89 ILE A CA 1
ATOM 673 C C . ILE A 1 89 ? 8.183 14.005 -4.019 1.00 81.62 89 ILE A C 1
ATOM 675 O O . ILE A 1 89 ? 7.427 14.365 -3.119 1.00 81.62 89 ILE A O 1
ATOM 679 N N . ASP A 1 90 ? 8.633 14.848 -4.943 1.00 83.88 90 ASP A N 1
ATOM 680 C CA . ASP A 1 90 ? 8.195 16.227 -5.118 1.00 83.88 90 ASP A CA 1
ATOM 681 C C . ASP A 1 90 ? 6.702 16.312 -5.454 1.00 83.88 90 ASP A C 1
ATOM 683 O O . ASP A 1 90 ? 5.988 17.090 -4.823 1.00 83.88 90 ASP A O 1
ATOM 687 N N . LEU A 1 91 ? 6.207 15.456 -6.351 1.00 86.00 91 LEU A N 1
ATOM 688 C CA . LEU A 1 91 ? 4.780 15.382 -6.680 1.00 86.00 91 LEU A CA 1
ATOM 689 C C . LEU A 1 91 ? 3.953 14.925 -5.478 1.00 86.00 91 LEU A C 1
ATOM 691 O O . LEU A 1 91 ? 2.936 15.535 -5.155 1.00 86.00 91 LEU A O 1
ATOM 695 N N . ILE A 1 92 ? 4.420 13.896 -4.767 1.00 85.44 92 ILE A N 1
ATOM 696 C CA . ILE A 1 92 ? 3.753 13.405 -3.553 1.00 85.44 92 ILE A CA 1
ATOM 697 C C . ILE A 1 92 ? 3.700 14.514 -2.499 1.00 85.44 92 ILE A C 1
ATOM 699 O O . ILE A 1 92 ? 2.661 14.738 -1.887 1.00 85.44 92 ILE A O 1
ATOM 703 N N . ARG A 1 93 ? 4.795 15.255 -2.307 1.00 84.00 93 ARG A N 1
ATOM 704 C CA . ARG A 1 93 ? 4.846 16.372 -1.357 1.00 84.00 93 ARG A CA 1
ATOM 705 C C . ARG A 1 93 ? 3.835 17.471 -1.689 1.00 84.00 93 ARG A C 1
ATOM 707 O O . ARG A 1 93 ? 3.314 18.084 -0.761 1.00 84.00 93 ARG A O 1
ATOM 714 N N . LEU A 1 94 ? 3.593 17.736 -2.970 1.00 87.62 94 LEU A N 1
ATOM 715 C CA . LEU A 1 94 ? 2.616 18.732 -3.409 1.00 87.62 94 LEU A CA 1
ATOM 716 C C . LEU A 1 94 ? 1.172 18.237 -3.259 1.00 87.62 94 LEU A C 1
ATOM 718 O O . LEU A 1 94 ? 0.314 19.032 -2.899 1.00 87.62 94 LEU A O 1
ATOM 722 N N . ALA A 1 95 ? 0.920 16.945 -3.482 1.00 87.75 95 ALA A N 1
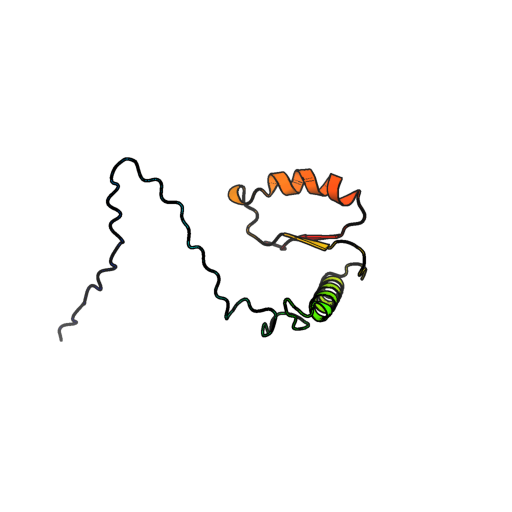ATOM 723 C CA . ALA A 1 95 ? -0.422 16.362 -3.433 1.00 87.75 95 ALA A CA 1
ATOM 724 C C . ALA A 1 95 ? -0.889 15.983 -2.016 1.00 87.75 95 ALA A C 1
ATOM 726 O O . ALA A 1 95 ? -2.081 16.013 -1.738 1.00 87.75 95 ALA A O 1
ATOM 727 N N . VAL A 1 96 ? 0.024 15.621 -1.105 1.00 86.94 96 VAL A N 1
ATOM 728 C CA . VAL A 1 96 ? -0.331 15.166 0.255 1.00 86.94 96 VAL A CA 1
ATOM 729 C C . VAL A 1 96 ? -1.174 16.178 1.045 1.00 86.94 96 VAL A C 1
ATOM 731 O O . VAL A 1 96 ? -2.109 15.730 1.698 1.00 86.94 96 VAL A O 1
ATOM 734 N N . PRO A 1 97 ? -0.904 17.499 1.030 1.00 86.50 97 PRO A N 1
ATOM 735 C CA . PRO A 1 97 ? -1.742 18.462 1.741 1.00 86.50 97 PRO A CA 1
ATOM 736 C C . PRO A 1 97 ? -3.206 18.426 1.296 1.00 86.50 97 PRO A C 1
ATOM 738 O O . PRO A 1 97 ? -4.069 18.301 2.151 1.00 86.50 97 PRO A O 1
ATOM 741 N N . GLU A 1 98 ? -3.458 18.455 -0.015 1.00 89.19 98 GLU A N 1
ATOM 742 C CA . GLU A 1 98 ? -4.805 18.365 -0.597 1.00 89.19 98 GLU A CA 1
ATOM 743 C C . GLU A 1 98 ? -5.443 17.004 -0.293 1.00 89.19 98 GLU A C 1
ATOM 745 O O . GLU A 1 98 ? -6.586 16.921 0.133 1.00 89.19 98 GLU A O 1
ATOM 750 N N . LEU A 1 99 ? -4.663 15.927 -0.401 1.00 86.31 99 LEU A N 1
ATOM 751 C CA . LEU A 1 99 ? -5.117 14.573 -0.094 1.00 86.31 99 LEU A CA 1
ATOM 752 C C . LEU A 1 99 ? -5.539 14.409 1.375 1.00 86.31 99 LEU A C 1
ATOM 754 O O . LEU A 1 99 ? -6.450 13.646 1.658 1.00 86.31 99 LEU A O 1
ATOM 758 N N . LEU A 1 100 ? -4.881 15.098 2.312 1.00 85.88 100 LEU A N 1
ATOM 759 C CA . LEU A 1 100 ? -5.206 15.052 3.743 1.00 85.88 100 LEU A CA 1
ATOM 760 C C . LEU A 1 100 ? -6.420 15.915 4.124 1.00 85.88 100 LEU A C 1
ATOM 762 O O . LEU A 1 100 ? -6.850 15.850 5.277 1.00 85.88 100 LEU A O 1
ATOM 766 N N . GLU A 1 101 ? -6.954 16.725 3.204 1.00 88.56 101 GLU A N 1
ATOM 767 C CA . GLU A 1 101 ? -8.247 17.395 3.400 1.00 88.56 101 GLU A CA 1
ATOM 768 C C . GLU A 1 101 ? -9.410 16.392 3.321 1.00 88.56 101 GLU A C 1
ATOM 770 O O . GLU A 1 101 ? -10.436 16.584 3.979 1.00 88.56 101 GLU A O 1
ATOM 775 N N . ASP A 1 102 ? -9.220 15.289 2.593 1.00 85.56 102 ASP A N 1
ATOM 776 C CA . ASP A 1 102 ? -10.130 14.147 2.579 1.00 85.56 102 ASP A CA 1
ATOM 777 C C . ASP A 1 102 ? -9.905 13.225 3.792 1.00 85.56 102 ASP A C 1
ATOM 779 O O . ASP A 1 102 ? -8.834 13.190 4.403 1.00 85.56 102 ASP A O 1
ATOM 783 N N . ASP A 1 103 ? -10.910 12.411 4.141 1.00 86.56 103 ASP A N 1
ATOM 784 C CA . ASP A 1 103 ? -10.811 11.463 5.259 1.00 86.56 103 ASP A CA 1
ATOM 785 C C . ASP A 1 103 ? -9.973 10.221 4.902 1.00 86.56 103 ASP A C 1
ATOM 787 O O . ASP A 1 103 ? -10.479 9.102 4.779 1.00 86.56 103 ASP A O 1
ATOM 791 N N . VAL A 1 104 ? -8.667 10.420 4.729 1.00 89.81 104 VAL A N 1
ATOM 792 C CA . VAL A 1 104 ? -7.698 9.392 4.333 1.00 89.81 104 VAL A CA 1
ATOM 793 C C . VAL A 1 104 ? -6.515 9.323 5.295 1.00 89.81 104 VAL A C 1
ATOM 795 O O . VAL A 1 104 ? -6.199 10.253 6.034 1.00 89.81 104 VAL A O 1
ATOM 798 N N . GLN A 1 105 ? -5.834 8.181 5.295 1.00 87.81 105 GLN A N 1
ATOM 799 C CA . GLN A 1 105 ? -4.599 7.970 6.041 1.00 87.81 105 GLN A CA 1
ATOM 800 C C . GLN A 1 105 ? -3.438 7.783 5.070 1.00 87.81 105 GLN A C 1
ATOM 802 O O . GLN A 1 105 ? -3.523 6.971 4.149 1.00 87.81 105 GLN A O 1
ATOM 807 N N . PHE A 1 106 ? -2.333 8.492 5.302 1.00 89.25 106 PHE A N 1
ATOM 808 C CA . PHE A 1 106 ? -1.126 8.392 4.485 1.00 89.25 106 PHE A CA 1
ATOM 809 C C . PHE A 1 106 ? 0.052 7.846 5.299 1.00 89.25 106 PHE A C 1
ATOM 811 O O . PHE A 1 106 ? 0.403 8.380 6.352 1.00 89.25 106 PHE A O 1
ATOM 818 N N . VAL A 1 107 ? 0.682 6.789 4.791 1.00 88.69 107 VAL A N 1
ATOM 819 C CA . VAL A 1 107 ? 1.846 6.120 5.378 1.00 88.69 107 VAL A CA 1
ATOM 820 C C . VAL A 1 107 ? 3.012 6.220 4.408 1.00 88.69 107 VAL A C 1
ATOM 822 O O . VAL A 1 107 ? 2.873 5.977 3.213 1.00 88.69 107 VAL A O 1
ATOM 825 N N . ARG A 1 108 ? 4.198 6.537 4.925 1.00 83.44 108 ARG A N 1
ATOM 826 C CA . ARG A 1 108 ? 5.441 6.531 4.149 1.00 83.44 108 ARG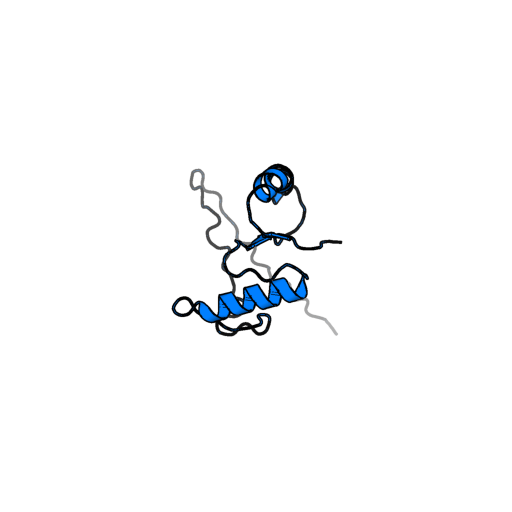 A CA 1
ATOM 827 C C . ARG A 1 108 ? 6.536 5.780 4.888 1.00 83.44 108 ARG A C 1
ATOM 829 O O . ARG A 1 108 ? 6.590 5.831 6.117 1.00 83.44 108 ARG A O 1
ATOM 836 N N . ASN A 1 109 ? 7.454 5.169 4.142 1.00 79.69 109 ASN A N 1
ATOM 837 C CA . ASN A 1 109 ? 8.695 4.645 4.710 1.00 79.69 109 ASN A CA 1
ATOM 838 C C . ASN A 1 109 ? 9.474 5.770 5.430 1.00 79.69 109 ASN A C 1
ATOM 840 O O . ASN A 1 109 ? 9.703 6.853 4.873 1.00 79.69 109 ASN A O 1
ATOM 844 N N . ARG A 1 110 ? 9.894 5.501 6.672 1.00 63.72 110 ARG A N 1
ATOM 845 C CA . ARG A 1 110 ? 10.861 6.320 7.404 1.00 63.72 110 ARG A CA 1
ATOM 846 C C . ARG A 1 110 ? 12.274 5.973 6.916 1.00 63.72 110 ARG A C 1
ATOM 848 O O . ARG A 1 110 ? 12.970 5.164 7.515 1.00 63.72 110 ARG A O 1
ATOM 855 N N . VAL A 1 111 ? 12.682 6.598 5.817 1.00 54.69 111 VAL A N 1
ATOM 856 C CA . VAL A 1 111 ? 14.077 6.569 5.353 1.00 54.69 111 VAL A CA 1
ATOM 857 C C . VAL A 1 111 ? 14.905 7.501 6.256 1.00 54.69 111 VAL A C 1
ATOM 859 O O . VAL A 1 111 ? 14.459 8.624 6.506 1.00 54.69 111 VAL A O 1
ATOM 862 N N . TRP A 1 112 ? 16.042 7.017 6.774 1.00 40.12 112 TRP A N 1
ATOM 863 C CA . TRP A 1 112 ? 17.053 7.812 7.492 1.00 40.12 112 TRP A CA 1
ATOM 864 C C . TRP A 1 112 ? 17.924 8.607 6.521 1.00 40.12 112 TRP A C 1
ATOM 866 O O . TRP A 1 112 ? 18.248 8.049 5.447 1.00 40.12 112 TRP 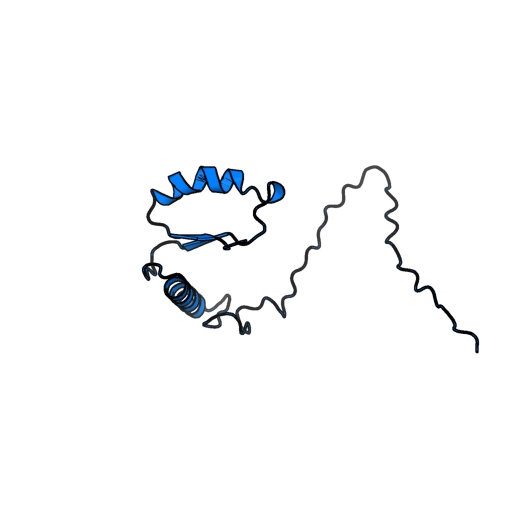A O 1
#

Foldseek 3Di:
DDDDDDPPPPPPPPDPDDPPDDDDPPDPDDDCVQVALQDHPPAPFRADPVGCPRVLVSLQVVCVVVVHPNDSPAAEAEDEDDCDVVSVVVVVVVCVVVVVVDRHHYYYDPDD